Protein AF-A0A2G8JM77-F1 (afdb_monomer_lite)

Organism: Stichopus japonicus (NCBI:txid307972)

Foldseek 3Di:
DPPPPPPDDDDDDPCPDPVNVVVVVCVVCVVVVCVVVVVVVVVVVVVVVVVVVVVVVVVVVVVVVVVD

Secondary structure (DSSP, 8-state):
---SSSS---S------HHHHHHHHHHHHHHHHHHHHHHHHHHHHHHHHHHHHHHHHHHHHHHHHHT-

Sequence (68 aa):
MYLTTKEYFPHKIYTTGCADMFTMWINRYLYYIAGIAGVIVLVELFGFCFAHSLINDIKRQKARWAHR

pLDDT: mean 83.94, std 16.06, range [48.25, 97.88]

Structure (mmCIF, N/CA/C/O backbone):
data_AF-A0A2G8JM77-F1
#
_entry.id   AF-A0A2G8JM77-F1
#
loop_
_atom_site.group_PDB
_atom_site.id
_atom_site.type_symbol
_atom_site.label_atom_id
_atom_site.label_alt_id
_atom_site.label_comp_id
_atom_site.label_asym_id
_atom_site.label_entity_id
_atom_site.label_seq_id
_atom_site.pdbx_PDB_ins_code
_atom_site.Cartn_x
_atom_site.Cartn_y
_atom_site.Cartn_z
_atom_site.occupancy
_atom_site.B_iso_or_equiv
_atom_site.auth_seq_id
_atom_site.auth_comp_id
_atom_site.auth_asym_id
_atom_site.auth_atom_id
_atom_site.pdbx_PDB_model_num
ATOM 1 N N . MET A 1 1 ? -16.009 -6.936 34.968 1.00 49.66 1 MET A N 1
ATOM 2 C CA . MET A 1 1 ? -15.519 -5.733 35.670 1.00 49.66 1 MET A CA 1
ATOM 3 C C . MET A 1 1 ? -15.189 -4.638 34.650 1.00 49.66 1 MET A C 1
ATOM 5 O O . MET A 1 1 ? -14.028 -4.346 34.452 1.00 49.66 1 MET A O 1
ATOM 9 N N . TYR A 1 2 ? -16.204 -4.080 33.969 1.00 54.94 2 TYR A N 1
ATOM 10 C CA . TYR A 1 2 ? -16.094 -2.904 33.071 1.00 54.94 2 TYR A CA 1
ATOM 11 C C . TYR A 1 2 ? -17.430 -2.124 32.976 1.00 54.94 2 TYR A C 1
ATOM 13 O O . TYR A 1 2 ? -17.638 -1.360 32.042 1.00 54.94 2 TYR A O 1
ATOM 21 N N . LEU A 1 3 ? -18.382 -2.362 33.891 1.00 58.38 3 LEU A N 1
ATOM 22 C CA . LEU A 1 3 ? -19.799 -2.009 33.692 1.00 58.38 3 LEU A CA 1
ATOM 23 C C . LEU A 1 3 ? -20.366 -1.024 34.735 1.00 58.38 3 LEU A C 1
ATOM 25 O O . LEU A 1 3 ? -21.571 -1.008 34.937 1.00 58.38 3 LEU A O 1
ATOM 29 N N . THR A 1 4 ? -19.548 -0.195 35.398 1.00 60.69 4 THR A N 1
ATOM 30 C CA . THR A 1 4 ? -20.046 0.692 36.480 1.00 60.69 4 THR A CA 1
ATOM 31 C C . THR A 1 4 ? -19.669 2.175 36.354 1.00 60.69 4 THR A C 1
ATOM 33 O O . THR A 1 4 ? -19.611 2.867 37.364 1.00 60.69 4 THR A O 1
ATOM 36 N N . THR A 1 5 ? -19.414 2.706 35.151 1.00 61.91 5 THR A N 1
ATOM 37 C CA . THR A 1 5 ? -19.166 4.161 34.960 1.00 61.91 5 THR A CA 1
ATOM 38 C C . THR A 1 5 ? -20.063 4.835 33.915 1.00 61.91 5 THR A C 1
ATOM 40 O O . THR A 1 5 ? -19.832 5.986 33.556 1.00 61.91 5 THR A O 1
ATOM 43 N N . LYS A 1 6 ? -21.116 4.164 33.430 1.00 57.94 6 LYS A N 1
ATOM 44 C CA . LYS A 1 6 ? -22.059 4.727 32.440 1.00 57.94 6 LYS A CA 1
ATOM 45 C C . LYS A 1 6 ? -23.303 5.390 33.049 1.00 57.94 6 LYS A C 1
ATOM 47 O O . LYS A 1 6 ? -24.211 5.717 32.296 1.00 57.94 6 LYS A O 1
ATOM 52 N N . GLU A 1 7 ? -23.359 5.601 34.365 1.00 69.56 7 GLU A N 1
ATOM 53 C CA . GLU A 1 7 ? -24.612 6.001 35.032 1.00 69.56 7 GLU A CA 1
ATOM 54 C C . GLU A 1 7 ? -24.676 7.396 35.664 1.00 69.56 7 GLU A C 1
ATOM 56 O O . GLU A 1 7 ? -25.677 7.703 36.293 1.00 69.56 7 GLU A O 1
ATOM 61 N N . TYR A 1 8 ? -23.720 8.307 35.455 1.00 66.94 8 TYR A N 1
ATOM 62 C CA . TYR A 1 8 ? -23.958 9.708 35.840 1.00 66.94 8 TYR A CA 1
ATOM 63 C C . TYR A 1 8 ? -23.134 10.679 34.990 1.00 66.94 8 TYR A C 1
ATOM 65 O O . TYR A 1 8 ? -21.970 10.941 35.287 1.00 66.94 8 TYR A O 1
ATOM 73 N N . PHE A 1 9 ? -23.737 11.257 33.944 1.00 58.06 9 PHE A N 1
ATOM 74 C CA . PHE A 1 9 ? -23.331 12.602 33.537 1.00 58.06 9 PHE A CA 1
ATOM 75 C C . PHE A 1 9 ? -24.497 13.428 32.952 1.00 58.06 9 PHE A C 1
ATOM 77 O O . PHE A 1 9 ? -25.130 12.996 31.986 1.00 58.06 9 PHE A O 1
ATOM 84 N N . PRO A 1 10 ? -24.789 14.615 33.520 1.00 50.56 10 PRO A N 1
ATOM 85 C CA . PRO A 1 10 ? -25.863 15.498 33.077 1.00 50.56 10 PRO A CA 1
ATOM 86 C C . PRO A 1 10 ? -25.577 16.155 31.716 1.00 50.56 10 PRO A C 1
ATOM 88 O O . PRO A 1 10 ? -24.462 16.554 31.407 1.00 50.56 10 PRO A O 1
ATOM 91 N N . HIS A 1 11 ? -26.635 16.274 30.915 1.00 60.31 11 HIS A N 1
ATOM 92 C CA . HIS A 1 11 ? -26.872 17.233 29.830 1.00 60.31 11 HIS A CA 1
ATOM 93 C C . HIS A 1 11 ? -25.653 18.092 29.381 1.00 60.31 11 HIS A C 1
ATOM 95 O O . HIS A 1 11 ? -25.358 19.120 29.982 1.00 60.31 11 HIS A O 1
ATOM 101 N N . LYS A 1 12 ? -25.037 17.711 28.244 1.00 57.16 12 LYS A N 1
ATOM 102 C CA . LYS A 1 12 ? -23.975 18.414 27.476 1.00 57.16 12 LYS A CA 1
ATOM 103 C C . LYS A 1 12 ? -22.523 18.253 27.974 1.00 57.16 12 LYS A C 1
ATOM 105 O O . LYS A 1 12 ? -21.941 19.181 28.522 1.00 57.16 12 LYS A O 1
ATOM 110 N N . ILE A 1 13 ? -21.871 17.147 27.596 1.00 48.25 13 ILE A N 1
ATOM 111 C CA . ILE A 1 13 ? -20.413 17.141 27.358 1.00 48.25 13 ILE A CA 1
ATOM 112 C C . ILE A 1 13 ? -20.190 17.045 25.852 1.00 48.25 13 ILE A C 1
ATOM 114 O O . ILE A 1 13 ? -20.311 15.975 25.267 1.00 48.25 13 ILE A O 1
ATOM 118 N N . TYR A 1 14 ? -19.850 18.164 25.218 1.00 55.62 14 TYR A N 1
ATOM 119 C CA . TYR A 1 14 ? -19.439 18.215 23.809 1.00 55.62 14 TYR A CA 1
ATOM 120 C C . TYR A 1 14 ? -17.954 17.857 23.611 1.00 55.62 14 TYR A C 1
ATOM 122 O O . TYR A 1 14 ? -17.342 18.263 22.630 1.00 55.62 14 TYR A O 1
ATOM 130 N N . THR A 1 15 ? -17.349 17.114 24.539 1.00 62.91 15 THR A N 1
ATOM 131 C CA . THR A 1 15 ? -15.950 16.674 24.451 1.00 62.91 15 THR A CA 1
ATOM 132 C C . THR A 1 15 ? -15.885 15.167 24.203 1.00 62.91 15 THR A C 1
ATOM 134 O O . THR A 1 15 ? -15.346 14.403 25.002 1.00 62.91 15 THR A O 1
ATOM 137 N N . THR A 1 16 ? -16.457 14.701 23.094 1.00 65.31 16 THR A N 1
ATOM 138 C CA . THR A 1 16 ? -16.042 13.408 22.532 1.00 65.31 16 THR A CA 1
ATOM 139 C C . THR A 1 16 ? -14.556 13.512 22.202 1.00 65.31 16 THR A C 1
ATOM 141 O O . THR A 1 16 ? -14.161 14.339 21.381 1.00 65.31 16 THR A O 1
ATOM 144 N N . GLY A 1 17 ? -13.717 12.732 22.886 1.00 71.75 17 GLY A N 1
ATOM 145 C CA . GLY A 1 17 ? -12.277 12.727 22.636 1.00 71.75 17 GLY A CA 1
ATOM 146 C C . GLY A 1 17 ? -11.961 12.248 21.217 1.00 71.75 17 GLY A C 1
ATOM 147 O O . GLY A 1 17 ? -12.702 11.442 20.655 1.00 71.75 17 GLY A O 1
ATOM 148 N N . CYS A 1 18 ? -10.844 12.704 20.639 1.00 76.38 18 CYS A N 1
ATOM 149 C CA . CYS A 1 18 ? -10.435 12.328 19.277 1.00 76.38 18 CYS A CA 1
ATOM 150 C C . CYS A 1 18 ? -10.389 10.807 19.076 1.00 76.38 18 CYS A C 1
ATOM 152 O O . CYS A 1 18 ? -10.775 10.313 18.022 1.00 76.38 18 CYS A O 1
ATOM 154 N N . ALA A 1 19 ? -9.961 10.069 20.103 1.00 83.69 19 ALA A N 1
ATOM 155 C CA . ALA A 1 19 ? -9.906 8.613 20.071 1.00 83.69 19 ALA A CA 1
ATOM 156 C C . ALA A 1 19 ? -11.301 7.964 20.006 1.00 83.69 19 ALA A C 1
ATOM 158 O O . ALA A 1 19 ? -11.483 7.017 19.251 1.00 83.69 19 ALA A O 1
ATOM 159 N N . ASP A 1 20 ? -12.282 8.487 20.746 1.00 82.81 20 ASP A N 1
ATOM 160 C CA . ASP A 1 20 ? -13.655 7.957 20.788 1.00 82.81 20 ASP A CA 1
ATOM 161 C C . ASP A 1 20 ? -14.415 8.254 19.483 1.00 82.81 20 ASP A C 1
ATOM 163 O O . ASP A 1 20 ? -15.091 7.397 18.914 1.00 82.81 20 ASP A O 1
ATOM 167 N N . MET A 1 21 ? -14.208 9.449 18.923 1.00 78.94 21 MET A N 1
ATOM 168 C CA . MET A 1 21 ? -14.747 9.805 17.609 1.00 78.94 21 MET A CA 1
ATOM 169 C C . MET A 1 21 ? -14.122 8.947 16.495 1.00 78.94 21 MET A C 1
ATOM 171 O O . MET A 1 21 ? -14.815 8.501 15.579 1.00 78.94 21 MET A O 1
ATOM 175 N N . PHE A 1 22 ? -12.814 8.689 16.577 1.00 84.44 22 PHE A N 1
ATOM 176 C CA . PHE A 1 22 ? -12.090 7.883 15.597 1.00 84.44 22 PHE A CA 1
ATOM 177 C C . PHE A 1 22 ? -12.503 6.413 15.639 1.00 84.44 22 PHE A C 1
ATOM 179 O O . PHE A 1 22 ? -12.720 5.816 14.587 1.00 84.44 22 PHE A O 1
ATOM 186 N N . THR A 1 23 ? -12.680 5.828 16.824 1.00 87.00 23 THR A N 1
ATOM 187 C CA . THR A 1 23 ? -13.172 4.449 16.949 1.00 87.00 23 THR A CA 1
ATOM 188 C C . THR A 1 23 ? -14.611 4.319 16.461 1.00 87.00 23 THR A C 1
ATOM 190 O O . THR A 1 23 ? -14.929 3.342 15.785 1.00 87.00 23 THR A O 1
ATOM 193 N N . MET A 1 24 ? -15.475 5.308 16.707 1.00 86.88 24 MET A N 1
ATOM 194 C CA . MET A 1 24 ? -16.841 5.315 16.175 1.00 86.88 24 MET A CA 1
ATOM 195 C C . MET A 1 24 ? -16.871 5.443 14.643 1.00 86.88 24 MET A C 1
ATOM 197 O O . MET A 1 24 ? -17.696 4.803 13.985 1.00 86.88 24 MET A O 1
ATOM 201 N N . TRP A 1 25 ? -15.960 6.228 14.063 1.00 86.62 25 TRP A N 1
ATOM 202 C CA . TRP A 1 25 ? -15.806 6.349 12.614 1.00 86.62 25 TRP A CA 1
ATOM 203 C C . TRP A 1 25 ? -15.246 5.068 11.988 1.00 86.62 25 TRP A C 1
ATOM 205 O O . TRP A 1 25 ? -15.840 4.549 11.042 1.00 86.62 25 TRP A O 1
ATOM 215 N N . ILE A 1 26 ? -14.172 4.507 12.558 1.00 91.06 26 ILE A N 1
ATOM 216 C CA . ILE A 1 26 ? -13.614 3.223 12.124 1.00 91.06 26 ILE A CA 1
ATOM 217 C C . ILE A 1 26 ? -14.687 2.150 12.195 1.00 91.06 26 ILE A C 1
ATOM 219 O O . ILE A 1 26 ? -14.945 1.524 11.181 1.00 91.06 26 ILE A O 1
ATOM 223 N N . ASN A 1 27 ? -15.374 1.963 13.323 1.00 91.62 27 ASN A N 1
ATOM 224 C CA . ASN A 1 27 ? -16.379 0.903 13.449 1.00 91.62 27 ASN A CA 1
ATOM 225 C C . ASN A 1 27 ? -17.516 1.034 12.428 1.00 91.62 27 ASN A C 1
ATOM 227 O O . ASN A 1 27 ? -18.074 0.027 12.001 1.00 91.62 27 ASN A O 1
ATOM 231 N N . ARG A 1 28 ? -17.843 2.258 12.000 1.00 93.69 28 ARG A N 1
ATOM 232 C CA . ARG A 1 28 ? -18.857 2.501 10.969 1.00 93.69 28 ARG A CA 1
ATOM 233 C C . ARG A 1 28 ? -18.372 2.166 9.558 1.00 93.69 28 ARG A C 1
ATOM 235 O O . ARG A 1 28 ? -19.168 1.699 8.749 1.00 93.69 28 ARG A O 1
ATOM 242 N N . TYR A 1 29 ? -17.097 2.403 9.259 1.00 94.12 29 TYR A N 1
ATOM 243 C CA . TYR A 1 29 ? -16.543 2.283 7.905 1.00 94.12 29 TYR A CA 1
ATOM 244 C C . TYR A 1 29 ? -15.467 1.204 7.758 1.00 94.12 29 TYR A C 1
ATOM 246 O O . TYR A 1 29 ? -14.839 1.116 6.706 1.00 94.12 29 TYR A O 1
ATOM 254 N N . LEU A 1 30 ? -15.271 0.355 8.769 1.00 94.06 30 LEU A N 1
ATOM 255 C CA . LEU A 1 30 ? -14.171 -0.608 8.846 1.00 94.06 30 LEU A CA 1
ATOM 256 C C . LEU A 1 30 ? -14.102 -1.496 7.603 1.00 94.06 30 LEU A C 1
ATOM 258 O O . LEU A 1 30 ? -13.029 -1.665 7.034 1.00 94.06 30 LEU A O 1
ATOM 262 N N . TYR A 1 31 ? -15.252 -1.994 7.142 1.00 95.56 31 TYR A N 1
ATOM 263 C CA . TYR A 1 31 ? -15.338 -2.812 5.932 1.00 95.56 31 TYR A CA 1
ATOM 264 C C . TYR A 1 31 ? -14.856 -2.061 4.679 1.00 95.56 31 TYR A C 1
ATOM 266 O O . TYR A 1 31 ? -14.062 -2.586 3.902 1.00 95.56 31 TYR A O 1
ATOM 274 N N . TYR A 1 32 ? -15.284 -0.808 4.509 1.00 96.50 32 TYR A N 1
ATOM 275 C CA . TYR A 1 32 ? -14.895 0.016 3.363 1.00 96.50 32 TYR A CA 1
ATOM 276 C C . TYR A 1 32 ? -13.409 0.381 3.397 1.00 96.50 32 TYR A C 1
ATOM 278 O O . TYR A 1 32 ? -12.722 0.262 2.385 1.00 96.50 32 TYR A O 1
ATOM 286 N N . ILE A 1 33 ? -12.896 0.781 4.563 1.00 95.31 33 ILE A N 1
ATOM 287 C CA . ILE A 1 33 ? -11.486 1.146 4.749 1.00 95.31 33 ILE A CA 1
ATOM 288 C C . ILE A 1 33 ? -10.587 -0.067 4.495 1.00 95.31 33 ILE A C 1
ATOM 290 O O . ILE A 1 33 ? -9.601 0.049 3.770 1.00 95.31 33 ILE A O 1
ATOM 294 N N . ALA A 1 34 ? -10.949 -1.233 5.038 1.00 95.69 34 ALA A N 1
ATOM 295 C CA . ALA A 1 34 ? -10.219 -2.475 4.811 1.00 95.69 34 ALA A CA 1
ATOM 296 C C . ALA A 1 34 ? -10.213 -2.867 3.326 1.00 95.69 34 ALA A C 1
ATOM 298 O O . ALA A 1 34 ? -9.171 -3.257 2.804 1.00 95.69 34 ALA A O 1
ATOM 299 N N . GLY A 1 35 ? -11.343 -2.703 2.630 1.00 97.19 35 GLY A N 1
ATOM 300 C CA . GLY A 1 35 ? -11.434 -2.944 1.191 1.00 97.19 35 GLY A CA 1
ATOM 301 C C . GLY A 1 35 ? -10.496 -2.043 0.387 1.00 97.19 35 GLY A C 1
ATOM 302 O O . GLY A 1 35 ? -9.716 -2.537 -0.423 1.00 97.19 35 GLY A O 1
ATOM 303 N N . ILE A 1 36 ? -10.518 -0.732 0.643 1.00 97.31 36 ILE A N 1
ATOM 304 C CA . ILE A 1 36 ? -9.661 0.235 -0.060 1.00 97.31 36 ILE A CA 1
ATOM 305 C C . ILE A 1 36 ? -8.181 -0.058 0.209 1.00 97.31 36 ILE A C 1
ATOM 307 O O . ILE A 1 36 ? -7.396 -0.151 -0.732 1.00 97.31 36 ILE A O 1
ATOM 311 N N . ALA A 1 37 ? -7.804 -0.252 1.475 1.00 96.94 37 ALA A N 1
ATOM 312 C CA . ALA A 1 37 ? -6.427 -0.565 1.844 1.00 96.94 37 ALA A CA 1
ATOM 313 C C . ALA A 1 37 ? -5.949 -1.877 1.201 1.00 96.94 37 ALA A C 1
ATOM 315 O O . ALA A 1 37 ? -4.843 -1.935 0.668 1.00 96.94 37 ALA A O 1
ATOM 316 N N . GLY A 1 38 ? -6.798 -2.909 1.185 1.00 97.56 38 GLY A N 1
ATOM 317 C CA . GLY A 1 38 ? -6.495 -4.185 0.543 1.00 97.56 38 GLY A CA 1
ATOM 318 C C . GLY A 1 38 ? -6.264 -4.046 -0.960 1.00 97.56 38 GLY A C 1
ATOM 319 O O . GLY A 1 38 ? -5.295 -4.588 -1.483 1.00 97.56 38 GLY A O 1
ATOM 320 N N . VAL A 1 39 ? -7.104 -3.274 -1.657 1.00 97.56 39 VAL A N 1
ATOM 321 C CA . VAL A 1 39 ? -6.937 -3.024 -3.097 1.00 97.56 39 VAL A CA 1
ATOM 322 C C . VAL A 1 39 ? -5.624 -2.300 -3.385 1.00 97.56 39 VAL A C 1
ATOM 324 O O . VAL A 1 39 ? -4.915 -2.699 -4.305 1.00 97.56 39 VAL A O 1
ATOM 327 N N . ILE A 1 40 ? -5.268 -1.286 -2.591 1.00 97.75 40 ILE A N 1
ATOM 328 C CA . ILE A 1 40 ? -4.007 -0.549 -2.762 1.00 97.75 40 ILE A CA 1
ATOM 329 C C . ILE A 1 40 ? -2.814 -1.499 -2.630 1.00 97.75 40 ILE A C 1
ATOM 331 O O . ILE A 1 40 ? -1.997 -1.574 -3.544 1.00 97.75 40 ILE A O 1
ATOM 335 N N . VAL A 1 41 ? -2.762 -2.292 -1.555 1.00 97.88 41 VAL A N 1
ATOM 336 C CA . VAL A 1 41 ? -1.661 -3.243 -1.320 1.00 97.88 41 VAL A CA 1
ATOM 337 C C . VAL A 1 41 ? -1.561 -4.280 -2.440 1.00 97.88 41 VAL A C 1
ATOM 339 O O . VAL A 1 41 ? -0.460 -4.629 -2.864 1.00 97.88 41 VAL A O 1
ATOM 342 N N . LEU A 1 42 ? -2.694 -4.764 -2.957 1.00 97.69 42 LEU A N 1
ATOM 343 C CA . LEU A 1 42 ? -2.696 -5.691 -4.088 1.00 97.69 42 LEU A CA 1
ATOM 344 C C . LEU A 1 42 ? -2.121 -5.040 -5.347 1.00 97.69 42 LEU A C 1
ATOM 346 O O . LEU A 1 42 ? -1.276 -5.642 -6.007 1.00 97.69 42 LEU A O 1
ATOM 350 N N . VAL A 1 43 ? -2.540 -3.816 -5.673 1.00 97.81 43 VAL A N 1
ATOM 351 C CA . VAL A 1 43 ? -2.027 -3.074 -6.835 1.00 97.81 43 VAL A CA 1
ATOM 352 C C . VAL A 1 43 ? -0.519 -2.847 -6.716 1.00 97.81 43 VAL A C 1
ATOM 354 O O . VAL A 1 43 ? 0.207 -3.077 -7.683 1.00 97.81 43 VAL A O 1
ATOM 357 N N . GLU A 1 44 ? -0.034 -2.459 -5.536 1.00 96.69 44 GLU A N 1
ATOM 358 C CA . GLU A 1 44 ? 1.396 -2.274 -5.271 1.00 96.69 44 GLU A CA 1
ATOM 359 C C . GLU A 1 44 ? 2.181 -3.582 -5.430 1.00 96.69 44 GLU A C 1
ATOM 361 O O . GLU A 1 44 ? 3.210 -3.610 -6.112 1.00 96.69 44 GLU A O 1
ATOM 366 N N . LEU A 1 45 ? 1.671 -4.686 -4.873 1.00 97.12 45 LEU A N 1
ATOM 367 C CA . LEU A 1 45 ? 2.288 -6.007 -4.987 1.00 97.1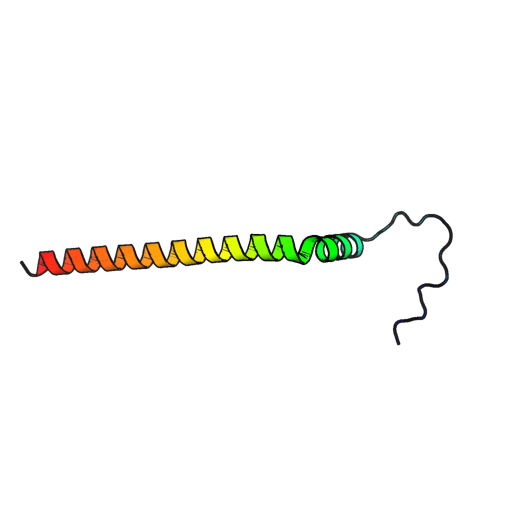2 45 LEU A CA 1
ATOM 368 C C . LEU A 1 45 ? 2.367 -6.468 -6.447 1.00 97.12 45 LEU A C 1
ATOM 370 O O . LEU A 1 45 ? 3.424 -6.912 -6.897 1.00 97.12 45 LEU A O 1
ATOM 374 N N . PHE A 1 46 ? 1.277 -6.339 -7.205 1.00 96.88 46 PHE A N 1
ATOM 375 C CA . PHE A 1 46 ? 1.267 -6.693 -8.623 1.00 96.88 46 PHE A CA 1
ATOM 376 C C . PHE A 1 46 ? 2.228 -5.823 -9.433 1.00 96.88 46 PHE A C 1
ATOM 378 O O . PHE A 1 46 ? 2.968 -6.355 -10.261 1.00 96.88 46 PHE A O 1
ATOM 385 N N . GLY A 1 47 ? 2.273 -4.515 -9.168 1.00 96.38 47 GLY A N 1
ATOM 386 C CA . GLY A 1 47 ? 3.216 -3.600 -9.809 1.00 96.38 47 GLY A CA 1
ATOM 387 C C . GLY A 1 47 ? 4.670 -4.012 -9.570 1.00 96.38 47 GLY A C 1
ATOM 388 O O . GLY A 1 47 ? 5.453 -4.108 -10.519 1.00 96.38 47 GLY A O 1
ATOM 389 N N . PHE A 1 48 ? 5.014 -4.342 -8.324 1.00 96.44 48 PHE A N 1
ATOM 390 C CA . PHE A 1 48 ? 6.332 -4.860 -7.969 1.00 96.44 48 PHE A CA 1
ATOM 391 C C . PHE A 1 48 ? 6.643 -6.171 -8.705 1.00 96.44 48 PHE A C 1
ATOM 393 O O . PHE A 1 48 ? 7.657 -6.274 -9.400 1.00 96.44 48 PHE A O 1
ATOM 400 N N . CYS A 1 49 ? 5.756 -7.165 -8.635 1.00 96.81 49 CYS A N 1
ATOM 401 C CA . CYS A 1 49 ? 5.954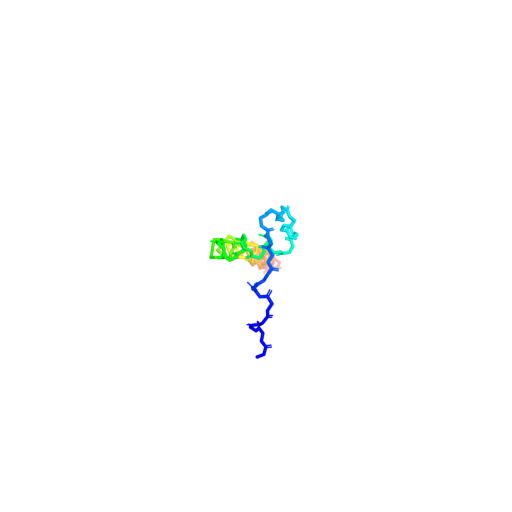 -8.452 -9.304 1.00 96.81 49 CYS A CA 1
ATOM 402 C C . CYS A 1 49 ? 6.122 -8.305 -10.824 1.00 96.81 49 CYS A C 1
ATOM 404 O O . CYS A 1 49 ? 7.005 -8.937 -11.410 1.00 96.81 49 CYS A O 1
ATOM 406 N N . PHE A 1 50 ? 5.327 -7.447 -11.464 1.00 96.00 50 PHE A N 1
ATOM 407 C CA . PHE A 1 50 ? 5.426 -7.190 -12.898 1.00 96.00 50 PHE A CA 1
ATOM 408 C C . PHE A 1 50 ? 6.750 -6.534 -13.276 1.00 96.00 50 PHE A C 1
ATOM 410 O O . PHE A 1 50 ? 7.399 -7.005 -14.214 1.00 96.00 50 PHE A O 1
ATOM 417 N N . ALA A 1 51 ? 7.220 -5.544 -12.513 1.00 97.12 51 ALA A N 1
ATOM 418 C CA . ALA A 1 51 ? 8.534 -4.943 -12.733 1.00 97.12 51 ALA A CA 1
ATOM 419 C C . ALA A 1 51 ? 9.657 -5.995 -12.672 1.00 97.12 51 ALA A C 1
ATOM 421 O O . ALA A 1 51 ? 10.526 -6.046 -13.547 1.00 97.12 51 ALA A O 1
ATOM 422 N N . HIS A 1 52 ? 9.603 -6.895 -11.688 1.00 95.94 52 HIS A N 1
ATOM 423 C CA . HIS A 1 52 ? 10.566 -7.987 -11.557 1.00 95.94 52 HIS A CA 1
ATOM 424 C C . HIS A 1 52 ? 10.497 -8.992 -12.713 1.00 95.94 52 HIS A C 1
ATOM 426 O O . HIS A 1 52 ? 11.543 -9.392 -13.235 1.00 95.94 52 HIS A O 1
ATOM 432 N N . SER A 1 53 ? 9.290 -9.373 -13.143 1.00 94.19 53 SER A N 1
ATOM 433 C CA . SER A 1 53 ? 9.102 -10.278 -14.283 1.00 94.19 53 SER A CA 1
ATOM 434 C C . SER A 1 53 ? 9.672 -9.688 -15.578 1.00 94.19 53 SER A C 1
ATOM 436 O O . SER A 1 53 ? 10.436 -10.360 -16.269 1.00 94.19 53 SER A O 1
ATOM 438 N N . LEU A 1 54 ? 9.445 -8.393 -15.829 1.00 94.81 54 LEU A N 1
ATOM 439 C CA . LEU A 1 54 ? 9.943 -7.694 -17.012 1.00 94.81 54 LEU A CA 1
ATOM 440 C C . LEU A 1 54 ? 11.474 -7.607 -17.030 1.00 94.81 54 LEU A C 1
ATOM 442 O O . LEU A 1 54 ? 12.107 -7.850 -18.058 1.00 94.81 54 LEU A O 1
ATOM 446 N N . ILE A 1 55 ? 12.099 -7.298 -15.891 1.00 96.88 55 ILE A N 1
ATOM 447 C CA . ILE A 1 55 ? 13.565 -7.268 -15.783 1.00 96.88 55 ILE A CA 1
ATOM 448 C C . ILE A 1 55 ? 14.155 -8.652 -16.067 1.00 96.88 55 ILE A C 1
ATOM 450 O O . ILE A 1 55 ? 15.172 -8.766 -16.757 1.00 96.88 55 ILE A O 1
ATOM 454 N N . ASN A 1 56 ? 13.539 -9.708 -15.536 1.00 95.06 56 ASN A N 1
ATOM 455 C CA . ASN A 1 56 ? 13.968 -11.079 -15.785 1.00 95.06 56 ASN A CA 1
ATOM 456 C C . ASN A 1 56 ? 13.840 -11.447 -17.270 1.00 95.06 56 ASN A C 1
ATOM 458 O O . ASN A 1 56 ? 14.762 -12.035 -17.838 1.00 95.06 56 ASN A O 1
ATOM 462 N N . ASP A 1 57 ? 12.760 -11.029 -17.920 1.00 95.31 57 ASP A N 1
ATOM 463 C CA . ASP A 1 57 ? 12.562 -11.259 -19.348 1.00 95.31 57 ASP A CA 1
ATOM 464 C C . ASP A 1 57 ? 13.600 -10.517 -20.195 1.00 95.31 57 ASP A C 1
ATOM 466 O O . ASP A 1 5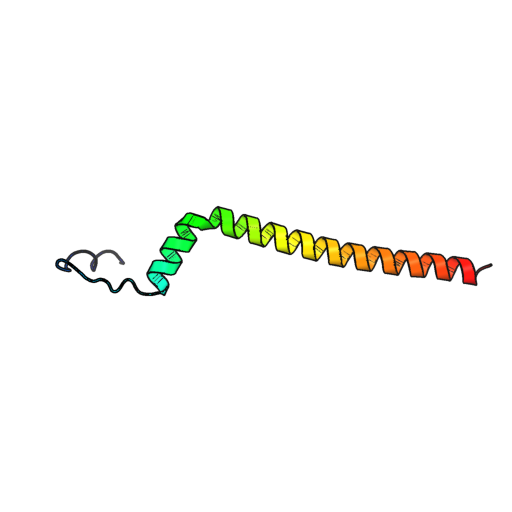7 ? 14.205 -11.116 -21.086 1.00 95.31 57 ASP A O 1
ATOM 470 N N . ILE A 1 58 ? 13.923 -9.263 -19.866 1.00 95.88 58 ILE A N 1
ATOM 471 C CA . ILE A 1 58 ? 15.007 -8.514 -20.524 1.00 95.88 58 ILE A CA 1
ATOM 472 C C . ILE A 1 58 ? 16.348 -9.235 -20.351 1.00 95.88 58 ILE A C 1
ATOM 474 O O . ILE A 1 58 ? 17.106 -9.371 -21.314 1.00 95.88 58 ILE A O 1
ATOM 478 N N . LYS A 1 59 ? 16.658 -9.721 -19.144 1.00 95.00 59 LYS A N 1
ATOM 479 C CA . LYS A 1 59 ? 17.890 -10.485 -18.887 1.00 95.00 59 LYS A CA 1
ATOM 480 C C . LYS A 1 59 ? 17.951 -11.750 -19.744 1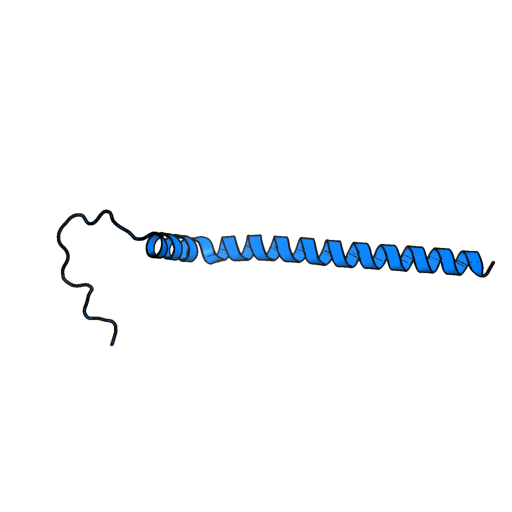.00 95.00 59 LYS A C 1
ATOM 482 O O . LYS A 1 59 ? 18.993 -12.025 -20.336 1.00 95.00 59 LYS A O 1
ATOM 487 N N . ARG A 1 60 ? 16.837 -12.477 -19.881 1.00 93.12 60 ARG A N 1
ATOM 488 C CA . ARG A 1 60 ? 16.737 -13.663 -20.751 1.00 93.12 60 ARG A CA 1
ATOM 489 C C . ARG A 1 60 ? 16.936 -13.317 -22.223 1.00 93.12 60 ARG A C 1
ATOM 491 O O . ARG A 1 60 ? 17.642 -14.035 -22.928 1.00 93.12 60 ARG A O 1
ATOM 498 N N . GLN A 1 61 ? 16.355 -12.214 -22.691 1.00 93.44 61 GLN A N 1
ATOM 499 C CA . GLN A 1 61 ? 16.548 -11.746 -24.065 1.00 93.44 61 GLN A CA 1
ATOM 500 C C . GLN A 1 61 ? 18.013 -11.381 -24.333 1.00 93.44 61 GLN A C 1
ATOM 502 O O . GLN A 1 61 ? 18.572 -11.832 -25.329 1.00 93.44 61 GLN A O 1
ATOM 507 N N . LYS A 1 62 ? 18.662 -10.660 -23.413 1.00 94.25 62 LYS A N 1
ATOM 508 C CA . LYS A 1 62 ? 20.088 -10.315 -23.514 1.00 94.25 62 LYS A CA 1
ATOM 509 C C . LYS A 1 62 ? 20.991 -11.551 -23.524 1.00 94.25 62 LYS A C 1
ATOM 511 O O . LYS A 1 62 ? 21.883 -11.633 -24.360 1.00 94.25 62 LYS A O 1
ATOM 516 N N . ALA A 1 63 ? 20.738 -12.528 -22.652 1.00 92.06 63 ALA A N 1
ATOM 517 C CA . ALA A 1 63 ? 21.497 -13.781 -22.619 1.00 92.06 63 ALA A CA 1
ATOM 518 C C . ALA A 1 63 ? 21.369 -14.574 -23.930 1.00 92.06 63 ALA A C 1
ATOM 520 O O . ALA A 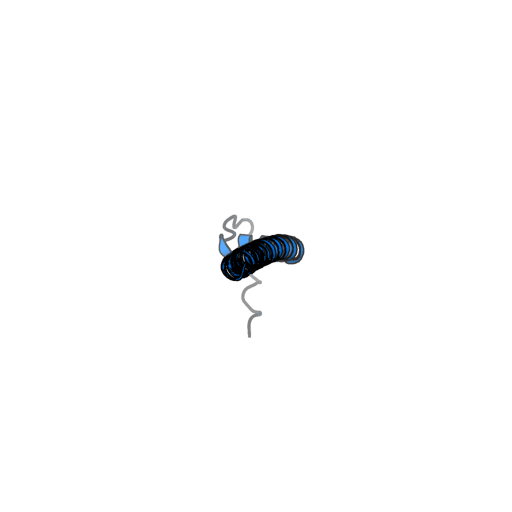1 63 ? 22.354 -15.109 -24.430 1.00 92.06 63 ALA A O 1
ATOM 521 N N . ARG A 1 64 ? 20.172 -14.596 -24.529 1.00 92.06 64 ARG A N 1
ATOM 522 C CA . ARG A 1 64 ? 19.959 -15.197 -25.853 1.00 92.06 64 ARG A CA 1
ATOM 523 C C . ARG A 1 64 ? 20.772 -14.521 -26.955 1.00 92.06 64 ARG A C 1
ATOM 525 O O . ARG A 1 64 ? 21.249 -15.218 -27.841 1.00 92.06 64 ARG A O 1
ATOM 532 N N . TRP A 1 65 ? 20.895 -13.194 -26.935 1.00 93.19 65 TRP A N 1
ATOM 533 C CA . TRP A 1 65 ? 21.686 -12.466 -27.932 1.00 93.19 65 TRP A CA 1
ATOM 534 C C . TRP A 1 65 ? 23.190 -12.656 -27.746 1.00 93.19 65 TRP A C 1
ATOM 536 O O . TRP A 1 65 ? 23.900 -12.672 -28.734 1.00 93.19 65 TRP A O 1
ATOM 546 N N . ALA A 1 66 ? 23.669 -12.840 -26.513 1.00 82.50 66 ALA A N 1
ATOM 547 C CA . ALA A 1 66 ? 25.085 -13.103 -26.241 1.00 82.50 66 ALA A CA 1
ATOM 548 C C . ALA A 1 66 ? 25.554 -14.498 -26.697 1.00 82.50 66 ALA A C 1
ATOM 550 O O . ALA A 1 66 ? 26.749 -14.721 -26.854 1.00 82.50 66 ALA A O 1
ATOM 551 N N . HIS A 1 67 ? 24.627 -15.443 -26.870 1.00 75.25 67 HIS A N 1
ATOM 552 C CA . HIS A 1 67 ? 24.925 -16.813 -27.296 1.00 75.25 67 HIS A CA 1
ATOM 553 C C . HIS A 1 67 ? 24.795 -17.017 -28.822 1.00 75.25 67 HIS A C 1
ATOM 555 O O . HIS A 1 67 ? 24.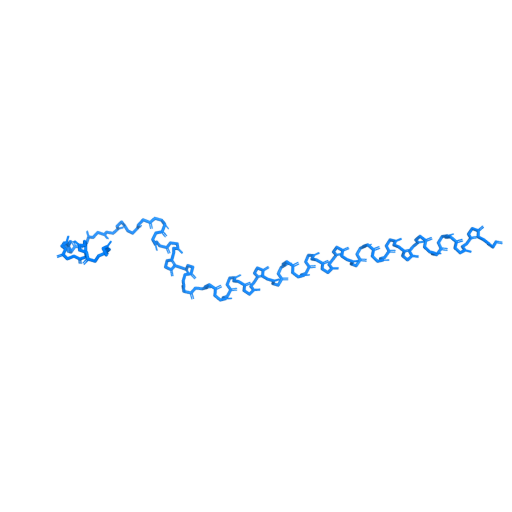876 -18.151 -29.301 1.00 75.25 67 HIS A O 1
ATOM 561 N N . ARG A 1 68 ? 24.551 -15.942 -29.580 1.00 53.34 68 ARG A N 1
ATOM 562 C CA . ARG A 1 68 ? 24.456 -15.925 -31.043 1.00 53.34 68 ARG A CA 1
ATOM 563 C C . ARG A 1 68 ? 25.546 -15.028 -31.611 1.00 53.34 68 ARG A C 1
ATOM 565 O O . ARG A 1 68 ? 26.037 -15.374 -32.703 1.00 53.34 68 ARG A O 1
#

Radius of gyration: 26.74 Å; chains: 1; bounding box: 52×35×68 Å